Protein AF-A0A7W0UD01-F1 (afdb_monomer_lite)

Secondary structure (DSSP, 8-state):
--EEEEPPPTT--GGGGHHHHHHHTTTSEEEE-PPTTSTTSPP-TT---HHHHH-

Radius of gyration: 12.88 Å; chains: 1; bounding box: 30×14×34 Å

Sequence (55 aa):
MSDVVLVHAGIADSRMWEPQLESFSTEHRVHTFDLPGFGEEPLVPGGLSYVDWVA

Structure (mmCIF, N/CA/C/O backbone):
data_AF-A0A7W0UD01-F1
#
_entry.id   AF-A0A7W0UD01-F1
#
loop_
_atom_site.group_PDB
_atom_site.id
_atom_site.type_symbol
_atom_site.label_atom_id
_atom_site.label_alt_id
_atom_site.label_comp_id
_atom_site.label_asym_id
_atom_site.label_entity_id
_atom_site.label_seq_id
_atom_site.pdbx_PDB_ins_code
_atom_site.Cartn_x
_atom_site.Cartn_y
_atom_site.Cartn_z
_atom_site.occupancy
_atom_site.B_iso_or_equiv
_atom_site.auth_seq_id
_atom_site.auth_comp_id
_atom_site.auth_asym_id
_atom_site.auth_atom_id
_atom_site.pdbx_PDB_model_num
ATOM 1 N N . MET A 1 1 ? -18.675 -6.133 10.544 1.00 83.44 1 MET A N 1
ATOM 2 C CA . MET A 1 1 ? -17.225 -6.216 10.299 1.00 83.44 1 MET A CA 1
ATOM 3 C C . MET A 1 1 ? -17.025 -6.168 8.798 1.00 83.44 1 MET A C 1
ATOM 5 O O . MET A 1 1 ? -17.541 -7.045 8.116 1.00 83.44 1 MET A O 1
ATOM 9 N N . SER A 1 2 ? -16.406 -5.099 8.306 1.00 97.81 2 SER A N 1
ATOM 10 C CA . SER A 1 2 ? -16.183 -4.852 6.872 1.00 97.81 2 SER A CA 1
ATOM 11 C C . SER A 1 2 ? -14.697 -4.990 6.552 1.00 97.81 2 SER A C 1
ATOM 13 O O . SER A 1 2 ? -13.872 -4.759 7.439 1.00 97.81 2 SER A O 1
ATOM 15 N N . ASP A 1 3 ? -14.360 -5.336 5.313 1.00 98.38 3 ASP A N 1
ATOM 16 C CA . ASP A 1 3 ? -12.978 -5.319 4.830 1.00 98.38 3 ASP A CA 1
ATOM 17 C C . ASP A 1 3 ? -12.555 -3.891 4.444 1.00 98.38 3 ASP A C 1
ATOM 19 O O . ASP A 1 3 ? -13.305 -3.166 3.787 1.00 98.38 3 ASP A O 1
ATOM 23 N N . VAL A 1 4 ? -11.350 -3.491 4.855 1.00 98.31 4 VAL A N 1
ATOM 24 C CA . VAL A 1 4 ? -10.723 -2.204 4.517 1.00 98.31 4 VAL A CA 1
ATOM 25 C C . VAL A 1 4 ? -9.371 -2.486 3.878 1.00 98.31 4 VAL A C 1
ATOM 27 O O . VAL A 1 4 ? -8.539 -3.163 4.474 1.00 98.31 4 VA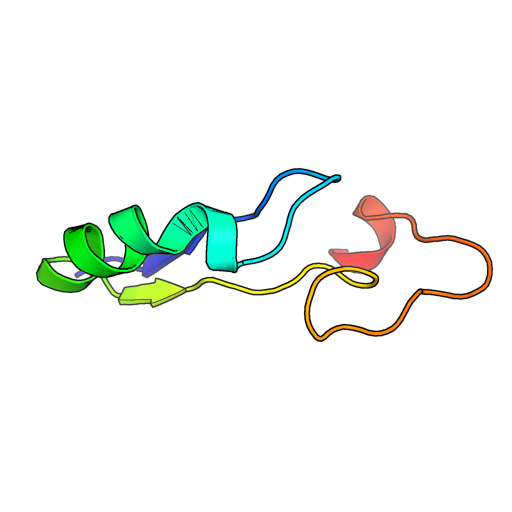L A O 1
ATOM 30 N N . VAL A 1 5 ? -9.143 -1.958 2.677 1.00 97.81 5 VAL A N 1
ATOM 31 C CA . VAL A 1 5 ? -7.868 -2.086 1.958 1.00 97.81 5 VAL A CA 1
ATOM 32 C C . VAL A 1 5 ? -7.200 -0.718 1.904 1.00 97.81 5 VAL A C 1
ATOM 34 O O . VAL A 1 5 ? -7.808 0.245 1.437 1.00 97.81 5 VAL A O 1
ATOM 37 N N . LEU A 1 6 ? -5.958 -0.628 2.379 1.00 98.19 6 LEU A N 1
ATOM 38 C CA . LEU A 1 6 ? -5.178 0.608 2.392 1.00 98.19 6 LEU A CA 1
ATOM 39 C C . LEU A 1 6 ? -4.024 0.501 1.392 1.00 98.19 6 LEU A C 1
ATOM 41 O O . LEU A 1 6 ? -3.088 -0.273 1.585 1.00 98.19 6 LEU A O 1
ATOM 45 N N . VAL A 1 7 ? -4.097 1.295 0.323 1.00 97.31 7 VAL A N 1
ATOM 46 C CA . VAL A 1 7 ? -3.062 1.371 -0.717 1.00 97.31 7 VAL A CA 1
ATOM 47 C C . VAL A 1 7 ? -2.127 2.533 -0.391 1.00 97.31 7 VAL A C 1
ATOM 49 O O . VAL A 1 7 ? -2.584 3.641 -0.108 1.00 97.31 7 VAL A O 1
ATOM 52 N N . HIS A 1 8 ? -0.819 2.286 -0.364 1.00 97.94 8 HIS A N 1
ATOM 53 C CA . HIS A 1 8 ? 0.178 3.314 -0.060 1.00 97.94 8 HIS A CA 1
ATOM 54 C C . HIS A 1 8 ? 0.396 4.285 -1.238 1.00 97.94 8 HIS A C 1
ATOM 56 O O . HIS A 1 8 ? 0.012 4.024 -2.379 1.00 97.94 8 HIS A O 1
ATOM 62 N N . ALA A 1 9 ? 1.034 5.427 -0.967 1.00 96.56 9 ALA A N 1
ATOM 63 C CA . ALA A 1 9 ? 1.445 6.378 -2.002 1.00 96.56 9 ALA A CA 1
ATOM 64 C C . ALA A 1 9 ? 2.689 5.888 -2.769 1.00 96.56 9 ALA A C 1
ATOM 66 O O . ALA A 1 9 ? 3.505 5.150 -2.223 1.00 96.56 9 ALA A O 1
ATOM 67 N N . GLY A 1 10 ? 2.908 6.375 -3.995 1.00 92.25 10 GLY A N 1
ATOM 68 C CA . GLY A 1 10 ? 3.992 5.924 -4.891 1.00 92.25 10 GLY A CA 1
ATOM 69 C C . GLY A 1 10 ? 5.435 6.276 -4.489 1.00 92.25 10 GLY A C 1
ATOM 70 O O . GLY A 1 10 ? 6.327 6.193 -5.323 1.00 92.25 10 GLY A O 1
ATOM 71 N N . ILE A 1 11 ? 5.672 6.708 -3.249 1.00 93.62 11 ILE A N 1
ATOM 72 C CA . ILE A 1 11 ? 7.013 6.905 -2.661 1.00 93.62 11 ILE A CA 1
ATOM 73 C C . ILE A 1 11 ? 7.177 6.181 -1.316 1.00 93.62 11 ILE A C 1
ATOM 75 O O . ILE A 1 11 ? 8.202 6.330 -0.657 1.00 93.62 11 ILE A O 1
ATOM 79 N N . ALA A 1 12 ? 6.1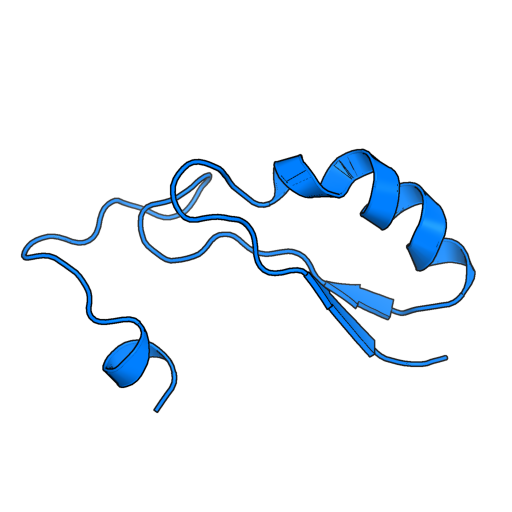40 5.471 -0.878 1.00 97.44 12 ALA A N 1
ATOM 80 C CA . ALA A 1 12 ? 6.059 4.797 0.408 1.00 97.44 12 ALA A CA 1
ATOM 81 C C . ALA A 1 12 ? 5.848 3.292 0.199 1.00 97.44 12 ALA A C 1
ATOM 83 O O . ALA A 1 12 ? 5.830 2.819 -0.933 1.00 97.44 12 ALA A O 1
ATOM 84 N N . ASP A 1 13 ? 5.651 2.570 1.293 1.00 98.25 13 ASP A N 1
ATOM 85 C CA . ASP A 1 13 ? 5.224 1.174 1.324 1.00 98.25 13 ASP A CA 1
ATOM 86 C C . ASP A 1 13 ? 4.109 1.001 2.369 1.00 98.25 13 ASP A C 1
ATOM 88 O O . ASP A 1 13 ? 3.608 1.982 2.937 1.00 98.25 13 ASP A O 1
ATOM 92 N N . SER A 1 14 ? 3.685 -0.236 2.613 1.00 98.06 14 SER A N 1
ATOM 93 C CA . SER A 1 14 ? 2.602 -0.580 3.537 1.00 98.06 14 SER A CA 1
ATOM 94 C C . SER A 1 14 ? 2.770 -0.014 4.953 1.00 98.06 14 SER A C 1
ATOM 96 O O . SER A 1 14 ? 1.758 0.247 5.611 1.00 98.06 14 SER A O 1
ATOM 98 N N . ARG A 1 15 ? 4.001 0.270 5.411 1.00 97.75 15 ARG A N 1
ATOM 99 C CA . ARG A 1 15 ? 4.271 0.844 6.745 1.00 97.75 15 ARG A CA 1
ATOM 100 C C . ARG A 1 15 ? 3.742 2.264 6.916 1.00 97.75 15 ARG A C 1
ATOM 102 O O . ARG A 1 15 ? 3.540 2.712 8.040 1.00 97.75 15 ARG A O 1
ATOM 109 N N . MET A 1 16 ? 3.436 2.964 5.819 1.00 98.56 16 MET A N 1
ATOM 110 C CA . MET A 1 16 ? 2.738 4.258 5.851 1.00 98.56 16 MET A CA 1
ATOM 111 C C . MET A 1 16 ? 1.458 4.213 6.700 1.00 98.56 16 MET A C 1
ATOM 113 O O . MET A 1 16 ? 1.052 5.230 7.262 1.00 98.56 16 MET A O 1
ATOM 117 N N . TRP A 1 17 ? 0.830 3.038 6.784 1.00 98.44 17 TRP A N 1
ATOM 118 C CA . TRP A 1 17 ? -0.449 2.828 7.444 1.00 98.44 17 TRP A CA 1
ATOM 119 C C . TRP A 1 17 ? -0.351 2.190 8.832 1.00 98.44 17 TRP A C 1
ATOM 121 O O . TRP A 1 17 ? -1.387 1.796 9.360 1.00 98.44 17 TRP A O 1
ATOM 131 N N . GLU A 1 18 ? 0.833 2.093 9.449 1.00 97.94 18 GLU A N 1
ATOM 132 C CA . GLU A 1 18 ? 0.993 1.506 10.794 1.00 97.94 18 GLU A CA 1
ATOM 133 C C . GLU A 1 18 ? -0.024 2.050 11.825 1.00 97.94 18 GLU A C 1
ATOM 135 O O . GLU A 1 18 ? -0.708 1.237 12.457 1.00 97.94 18 GLU A O 1
ATOM 140 N N . PRO A 1 19 ? -0.248 3.378 11.950 1.00 98.38 19 PRO A N 1
ATOM 141 C CA . PRO A 1 19 ? -1.231 3.901 12.903 1.00 98.38 19 PRO A CA 1
ATOM 142 C C . PRO A 1 19 ? -2.682 3.510 12.572 1.00 98.38 19 PRO A C 1
ATOM 144 O O . PRO A 1 19 ? -3.493 3.249 13.462 1.00 98.38 19 PRO A O 1
ATOM 147 N N . GLN A 1 20 ? -3.042 3.474 11.287 1.00 98.19 20 GLN A N 1
ATOM 148 C CA . GLN A 1 20 ? -4.384 3.112 10.827 1.00 98.19 20 GLN A CA 1
ATOM 149 C C . GLN A 1 20 ? -4.630 1.613 10.955 1.00 98.19 20 GLN A C 1
ATOM 151 O O . GLN A 1 20 ? -5.747 1.212 11.266 1.00 98.19 20 GLN A O 1
ATOM 156 N N . LEU A 1 21 ? -3.603 0.787 10.753 1.00 98.06 21 LEU A N 1
ATOM 157 C CA . LEU A 1 21 ? -3.682 -0.646 10.985 1.00 98.06 21 LEU A CA 1
ATOM 158 C C . LEU A 1 21 ? -3.999 -0.925 12.457 1.00 98.06 21 LEU A C 1
ATOM 160 O O . LEU A 1 21 ? -4.913 -1.698 12.732 1.00 98.06 21 LEU A O 1
ATOM 164 N N . GLU A 1 22 ? -3.319 -0.253 13.391 1.00 97.94 22 GLU A N 1
ATOM 165 C CA . GLU A 1 22 ? -3.606 -0.368 14.826 1.00 97.94 22 GLU A CA 1
ATOM 166 C C . GLU A 1 22 ? -5.039 0.084 15.156 1.00 97.94 22 GLU A C 1
ATOM 168 O O . GLU A 1 22 ? -5.795 -0.648 15.797 1.00 97.94 22 GLU A O 1
ATOM 173 N N . SER A 1 23 ? -5.452 1.260 14.672 1.00 98.31 23 SER A N 1
ATOM 174 C CA . SER A 1 23 ? -6.767 1.821 14.999 1.00 98.31 23 SER A CA 1
ATOM 175 C C . SER A 1 23 ? -7.935 1.066 14.355 1.00 98.31 23 SER A C 1
ATOM 177 O O . SER A 1 23 ? -8.913 0.764 15.038 1.00 98.31 23 SER A O 1
ATOM 179 N N . PHE A 1 24 ? -7.877 0.767 13.055 1.00 98.38 24 PHE A N 1
ATOM 180 C CA . PHE A 1 24 ? -9.021 0.234 12.304 1.00 98.38 24 PHE A CA 1
ATOM 181 C C . PHE A 1 24 ? -9.220 -1.268 12.505 1.00 98.38 24 PHE A C 1
ATOM 183 O O . PHE A 1 24 ? -10.344 -1.752 12.365 1.00 98.38 24 PHE A O 1
ATOM 190 N N . SER A 1 25 ? -8.174 -2.005 12.895 1.00 98.06 25 SER A N 1
ATOM 191 C CA . SER A 1 25 ? -8.284 -3.444 13.183 1.00 98.06 25 SER A CA 1
ATOM 192 C C . SER A 1 25 ? -9.169 -3.755 14.395 1.00 98.06 25 SER A C 1
ATOM 194 O O . SER A 1 25 ? -9.525 -4.909 14.618 1.00 98.06 25 SER A O 1
ATOM 196 N N . THR A 1 26 ? -9.554 -2.737 15.172 1.00 97.88 26 THR A N 1
ATOM 197 C CA . THR A 1 26 ? -10.513 -2.873 16.278 1.00 97.88 26 THR A CA 1
ATOM 198 C C . THR A 1 26 ? -11.946 -3.150 15.801 1.00 97.88 26 THR A C 1
ATOM 200 O O . THR A 1 26 ? -12.709 -3.797 16.517 1.00 97.88 26 THR A O 1
ATOM 203 N N . GLU A 1 27 ? -12.310 -2.714 14.587 1.00 98.12 27 GLU A N 1
ATOM 204 C CA . GLU A 1 27 ? -13.685 -2.778 14.055 1.00 98.12 27 GLU A CA 1
ATOM 205 C C . GLU A 1 27 ? -13.781 -3.415 12.651 1.00 98.12 27 GLU A C 1
ATOM 207 O O . GLU A 1 27 ? -14.854 -3.867 12.220 1.00 98.12 27 GLU A O 1
ATOM 212 N N . HIS A 1 28 ? -12.657 -3.486 11.933 1.00 98.44 28 HIS A N 1
ATOM 213 C CA . HIS A 1 28 ? -12.570 -3.928 10.544 1.00 98.44 28 HIS A CA 1
ATOM 214 C C . HIS A 1 28 ? -11.530 -5.028 10.350 1.00 98.44 28 HIS A C 1
ATOM 216 O O . HIS A 1 28 ? -10.587 -5.176 11.123 1.00 98.44 28 HIS A O 1
ATOM 222 N N . ARG A 1 29 ? -11.668 -5.768 9.248 1.00 98.38 29 ARG A N 1
ATOM 223 C CA . ARG A 1 29 ? -10.581 -6.603 8.737 1.00 98.38 29 ARG A CA 1
ATOM 224 C C . ARG A 1 29 ? -9.736 -5.750 7.795 1.00 98.38 29 ARG A C 1
ATOM 226 O O . ARG A 1 29 ? -10.159 -5.458 6.679 1.00 98.38 29 ARG A O 1
ATOM 233 N N . VAL A 1 30 ? -8.585 -5.298 8.278 1.00 98.44 30 VAL A N 1
ATOM 234 C CA . VAL A 1 30 ? -7.722 -4.357 7.556 1.00 98.44 30 VAL A CA 1
ATOM 235 C C . VAL A 1 30 ? -6.652 -5.118 6.781 1.00 98.44 30 VAL A C 1
ATOM 237 O O . VAL A 1 30 ? -6.014 -6.019 7.322 1.00 98.44 30 VAL A O 1
ATOM 240 N N . HIS A 1 31 ? -6.449 -4.736 5.523 1.00 97.69 31 HIS A N 1
ATOM 241 C CA . HIS A 1 31 ? -5.418 -5.274 4.644 1.00 97.69 31 HIS A CA 1
ATOM 242 C C . HIS A 1 31 ? -4.508 -4.138 4.182 1.00 97.69 31 HIS A C 1
ATOM 244 O O . HIS A 1 31 ? -4.971 -3.151 3.602 1.00 97.69 31 HIS A O 1
ATOM 250 N N . THR A 1 32 ? -3.213 -4.297 4.422 1.00 97.62 32 THR A N 1
ATOM 251 C CA . THR A 1 32 ? -2.144 -3.481 3.844 1.00 97.62 32 THR A CA 1
ATOM 252 C C . THR A 1 32 ? -1.269 -4.394 2.990 1.00 97.62 32 THR A C 1
ATOM 254 O O . THR A 1 32 ? -1.135 -5.583 3.280 1.00 97.62 32 THR A O 1
ATOM 257 N N . PHE A 1 33 ? -0.713 -3.865 1.906 1.00 96.31 33 PHE A N 1
ATOM 258 C CA . PHE A 1 33 ? 0.199 -4.600 1.034 1.00 96.31 33 PHE A CA 1
ATOM 259 C C . PHE A 1 33 ? 1.128 -3.624 0.322 1.00 96.31 33 PHE A C 1
ATOM 261 O O . PHE A 1 33 ? 0.807 -2.438 0.196 1.00 96.31 33 PHE A O 1
ATOM 268 N N . ASP A 1 34 ? 2.261 -4.138 -0.139 1.00 97.44 34 ASP A N 1
ATOM 269 C C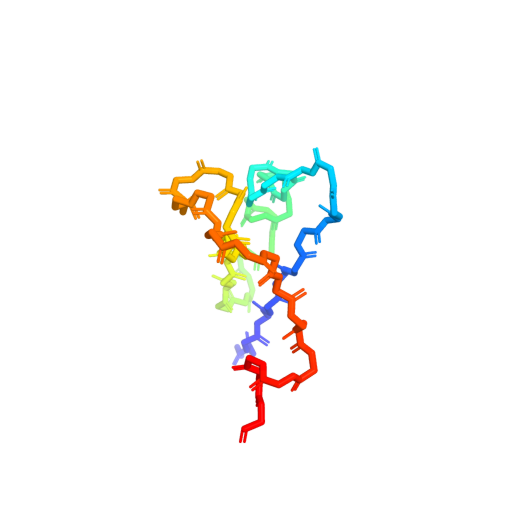A . ASP A 1 34 ? 3.190 -3.384 -0.964 1.00 97.44 34 ASP A CA 1
ATOM 270 C C . ASP A 1 34 ? 2.814 -3.563 -2.436 1.00 97.44 34 ASP A C 1
ATOM 272 O O . ASP A 1 34 ? 2.572 -4.674 -2.912 1.00 97.44 34 ASP A O 1
ATOM 276 N N . LEU A 1 35 ? 2.720 -2.455 -3.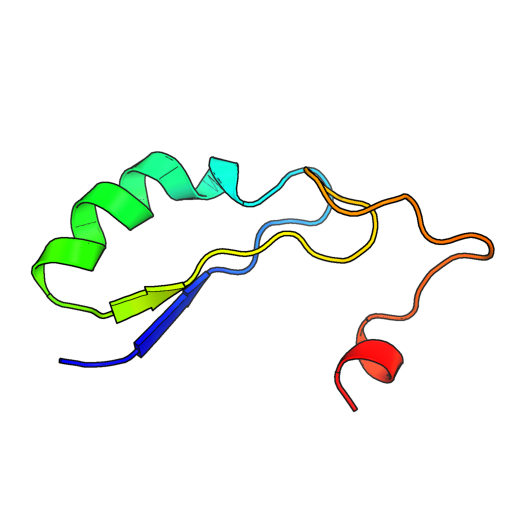169 1.00 96.19 35 LEU A N 1
ATOM 277 C CA . LEU A 1 35 ? 2.599 -2.503 -4.620 1.00 96.19 35 LEU A CA 1
ATOM 278 C C . LEU A 1 35 ? 3.916 -3.023 -5.218 1.00 96.19 35 LEU A C 1
ATOM 280 O O . LEU A 1 35 ? 4.981 -2.758 -4.659 1.00 96.19 35 LEU A O 1
ATOM 284 N N . PRO A 1 36 ? 3.886 -3.687 -6.390 1.00 95.69 36 PRO A N 1
ATOM 285 C CA . PRO A 1 36 ? 5.109 -4.122 -7.054 1.00 95.69 36 PRO A CA 1
ATOM 286 C C . PRO A 1 36 ? 6.160 -3.005 -7.153 1.00 95.69 36 PRO A C 1
ATOM 288 O O . PRO A 1 36 ? 5.858 -1.903 -7.627 1.00 95.69 36 PRO A O 1
ATOM 291 N N . GLY A 1 37 ? 7.388 -3.305 -6.725 1.00 95.44 37 GLY A N 1
ATOM 292 C CA . GLY A 1 37 ? 8.512 -2.368 -6.676 1.00 95.44 37 GLY A CA 1
ATOM 293 C C . GLY A 1 37 ? 8.638 -1.529 -5.403 1.00 95.44 37 GLY A C 1
ATOM 294 O O . GLY A 1 37 ? 9.509 -0.660 -5.363 1.00 95.44 37 GLY A O 1
ATOM 295 N N . PHE A 1 38 ? 7.808 -1.770 -4.388 1.00 96.62 38 PHE A N 1
ATOM 296 C CA . PHE A 1 38 ? 7.835 -1.061 -3.109 1.00 96.62 38 PHE A CA 1
ATOM 297 C C . PHE A 1 38 ? 7.991 -2.022 -1.931 1.00 96.62 38 PHE A C 1
ATOM 299 O O . PHE A 1 38 ? 7.619 -3.185 -2.027 1.00 96.62 38 PHE A O 1
ATOM 306 N N . GLY A 1 39 ? 8.517 -1.515 -0.811 1.00 96.31 39 GLY A N 1
ATOM 307 C CA . GLY A 1 39 ? 8.658 -2.276 0.433 1.00 96.31 39 GLY A CA 1
ATOM 308 C C . GLY A 1 39 ? 9.402 -3.597 0.234 1.00 96.31 39 GLY A C 1
ATOM 309 O O . GLY A 1 39 ? 10.568 -3.594 -0.166 1.00 96.31 39 GLY A O 1
ATOM 310 N N . GLU A 1 40 ? 8.719 -4.704 0.509 1.00 96.75 40 GLU A N 1
ATOM 311 C CA . GLU A 1 40 ? 9.249 -6.064 0.363 1.00 96.75 40 GLU A CA 1
ATOM 312 C C . GLU A 1 40 ? 9.105 -6.624 -1.069 1.00 96.75 40 GLU A C 1
ATOM 314 O O . GLU A 1 40 ? 9.705 -7.652 -1.395 1.00 96.75 40 GLU A O 1
ATOM 319 N N . GLU A 1 41 ? 8.349 -5.959 -1.949 1.00 96.25 41 GLU A N 1
ATOM 320 C CA . GLU A 1 41 ? 8.188 -6.373 -3.344 1.00 96.25 41 GLU A CA 1
ATOM 321 C C . GLU A 1 41 ? 9.383 -5.930 -4.210 1.00 96.25 41 GLU A C 1
ATOM 323 O O . GLU A 1 41 ? 9.827 -4.777 -4.156 1.00 96.25 41 GLU A O 1
ATOM 328 N N . PRO A 1 42 ? 9.909 -6.811 -5.082 1.00 94.12 42 PRO A N 1
ATOM 329 C CA . PRO A 1 42 ? 11.062 -6.493 -5.910 1.00 94.12 42 PRO A CA 1
ATOM 330 C C . PRO A 1 42 ? 10.739 -5.413 -6.949 1.00 94.12 42 PRO A C 1
ATOM 332 O O . PRO A 1 42 ? 9.629 -5.330 -7.479 1.00 94.12 42 PRO A O 1
ATOM 335 N N . LEU A 1 43 ? 11.755 -4.624 -7.315 1.00 92.56 43 LEU A N 1
ATOM 336 C CA . LEU A 1 43 ? 11.668 -3.684 -8.435 1.00 92.56 43 LEU A CA 1
ATOM 337 C C . LEU A 1 43 ? 11.273 -4.410 -9.724 1.00 92.56 43 LEU A C 1
ATOM 339 O O . LEU A 1 43 ? 11.884 -5.416 -10.085 1.00 92.56 43 LEU A O 1
ATOM 343 N N . VAL A 1 44 ? 10.295 -3.857 -10.443 1.00 93.12 44 VAL A N 1
ATOM 344 C CA . VAL A 1 44 ? 9.792 -4.423 -11.700 1.00 93.12 44 VAL A CA 1
ATOM 345 C C . VAL A 1 44 ? 10.671 -3.970 -12.873 1.00 93.12 44 VAL A C 1
ATOM 347 O O . VAL A 1 44 ? 10.681 -2.779 -13.211 1.00 93.12 44 VAL A O 1
ATOM 350 N N . PRO A 1 45 ? 11.413 -4.880 -13.534 1.00 92.25 45 PRO A N 1
ATOM 351 C CA . PRO A 1 45 ? 12.235 -4.519 -14.682 1.00 92.25 45 PRO A CA 1
ATOM 352 C C . PRO A 1 45 ? 11.368 -4.066 -15.860 1.00 92.25 45 PRO A C 1
ATOM 354 O O . PRO A 1 45 ? 10.363 -4.694 -16.176 1.00 92.25 45 PRO A O 1
ATOM 357 N N . GLY A 1 46 ? 11.781 -2.997 -16.543 1.00 92.62 46 GLY A N 1
ATOM 358 C CA . GLY A 1 46 ? 11.040 -2.456 -17.691 1.00 92.62 46 GLY A CA 1
ATOM 359 C C . GLY A 1 46 ? 9.880 -1.524 -17.324 1.00 92.62 46 GLY A C 1
ATOM 360 O O . GLY A 1 46 ? 9.236 -0.993 -18.225 1.00 92.62 46 GLY A O 1
ATOM 361 N N . GLY A 1 47 ? 9.669 -1.261 -16.031 1.00 89.31 47 GLY A N 1
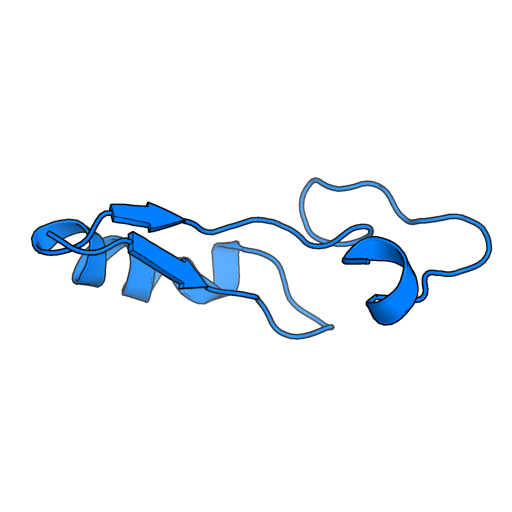ATOM 362 C CA . GLY A 1 47 ? 8.565 -0.439 -15.544 1.00 89.31 47 GLY A CA 1
ATOM 363 C C . GLY A 1 47 ? 7.251 -1.215 -15.459 1.00 89.31 47 GLY A C 1
ATOM 364 O O . GLY A 1 47 ? 7.115 -2.310 -16.000 1.00 89.31 47 GLY A O 1
ATOM 365 N N . LEU A 1 48 ? 6.282 -0.639 -14.749 1.00 92.00 48 LEU A N 1
ATOM 366 C CA . LEU A 1 48 ? 4.970 -1.237 -14.524 1.00 92.00 48 LEU A CA 1
ATOM 367 C C . LEU A 1 48 ? 3.854 -0.239 -14.839 1.00 92.00 48 LEU A C 1
ATOM 369 O O . LEU A 1 48 ? 3.921 0.929 -14.457 1.00 92.00 48 LEU A O 1
ATOM 373 N N . SER A 1 49 ? 2.800 -0.734 -15.482 1.00 92.62 49 SER A N 1
ATOM 374 C CA . SER A 1 49 ? 1.495 -0.082 -15.560 1.00 92.62 49 SER A CA 1
ATOM 375 C C . SER A 1 49 ? 0.587 -0.679 -14.486 1.00 92.62 49 SER A C 1
ATOM 377 O O . SER A 1 49 ? 0.233 -1.855 -14.555 1.00 92.62 49 SER A O 1
ATOM 379 N N . TYR A 1 50 ? 0.196 0.117 -13.484 1.00 91.62 50 TYR A N 1
ATOM 380 C CA . TYR A 1 50 ? -0.735 -0.359 -12.452 1.00 91.62 50 TYR A CA 1
ATOM 381 C C . TYR A 1 50 ? -2.133 -0.647 -12.998 1.00 91.62 50 TYR A C 1
ATOM 383 O O . TYR A 1 50 ? -2.845 -1.447 -12.405 1.00 91.62 50 TYR A O 1
ATOM 391 N N . VAL A 1 51 ? -2.510 -0.034 -14.125 1.00 94.12 51 VAL A N 1
ATOM 392 C CA . VAL A 1 51 ? -3.782 -0.318 -14.803 1.00 94.12 51 VAL A CA 1
ATOM 393 C C . VAL A 1 51 ? -3.783 -1.740 -15.358 1.00 94.12 51 VAL A C 1
ATOM 395 O O . VAL A 1 51 ? -4.747 -2.464 -15.146 1.00 94.12 51 VAL A O 1
ATOM 398 N N . ASP A 1 52 ? -2.692 -2.155 -16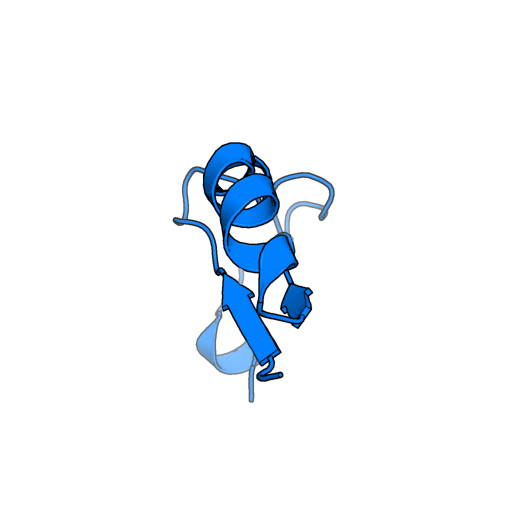.005 1.00 94.69 52 ASP A N 1
ATOM 399 C CA . ASP A 1 52 ? -2.581 -3.504 -16.572 1.00 94.69 52 ASP A CA 1
ATOM 400 C C . ASP A 1 52 ? -2.363 -4.571 -15.489 1.00 94.69 52 ASP A C 1
ATOM 402 O O . ASP A 1 52 ? -2.713 -5.728 -15.684 1.00 94.69 52 ASP A O 1
ATOM 406 N N . TRP A 1 53 ? -1.793 -4.195 -14.340 1.00 90.56 53 TRP A N 1
ATOM 407 C CA . TRP A 1 53 ? -1.567 -5.106 -13.213 1.00 90.56 53 TRP A CA 1
ATOM 408 C C . TRP A 1 53 ? -2.858 -5.525 -12.493 1.00 90.56 53 TRP A C 1
ATOM 410 O O . TRP A 1 53 ? -2.932 -6.644 -11.991 1.00 90.56 53 TRP A O 1
ATOM 420 N N . VAL A 1 54 ? -3.858 -4.638 -12.418 1.00 89.81 54 VAL A N 1
ATOM 421 C CA . VAL A 1 54 ? -5.128 -4.915 -11.714 1.00 89.81 54 VAL A CA 1
ATOM 422 C C . VAL A 1 54 ? -6.245 -5.463 -12.607 1.00 89.81 54 VAL A C 1
ATOM 424 O O . VAL A 1 54 ? -7.296 -5.821 -12.075 1.00 89.81 54 VAL A O 1
ATOM 427 N N . ALA A 1 55 ? -6.062 -5.466 -13.930 1.00 80.06 55 ALA A N 1
ATOM 428 C CA . ALA A 1 55 ? -7.056 -5.926 -14.904 1.00 80.06 55 ALA A CA 1
ATOM 429 C C . ALA A 1 55 ? -7.072 -7.457 -15.035 1.00 80.06 55 ALA A C 1
ATOM 431 O O . ALA A 1 55 ? -8.190 -8.009 -15.162 1.00 80.06 55 ALA A O 1
#

pLDDT: mean 95.61, std 3.73, range [80.06, 98.56]

Foldseek 3Di:
DEEAEDEDDPVAAQVVCVVVCVVVVVPHNYDGGGDAVHDPHNHDPPDDDPVVVVD